Protein AF-A0A7R9ZWF7-F1 (afdb_monomer_lite)

Radius of gyration: 28.95 Å; chains: 1; bounding box: 57×77×34 Å

Sequence (118 aa):
MGAYVKVFAGAAGGAPKFYKDGYTDCLGTFDYASLNAKRSPLGSGGHLAVLLVTRESGAMVQVVPAPPLVREDLSKAEPDFAGAAPELPLPEPCGRNANADSFSGSSEGEEEGYGDEF

Foldseek 3Di:
DKKKKWKWKDAVPDDTHTQDIDIADPVHDDDSPDDPDPDDRHDPFMKMWMWIADPPPGIDIDIDTDDDPPPPCVVPPPPPPVPDDDPDDDPDPDDDDDDDDDDDDDDDDDDDDDDDDD

Organism: NCBI:txid73915

pLDDT: mean 70.83, std 20.18, range [36.47, 97.5]

Structure (mmCIF, N/CA/C/O backbone):
data_AF-A0A7R9ZWF7-F1
#
_entry.id   AF-A0A7R9ZWF7-F1
#
loop_
_atom_site.group_PDB
_atom_site.id
_atom_site.type_symbol
_atom_site.label_atom_id
_atom_site.label_alt_id
_atom_site.label_comp_id
_atom_site.label_asym_id
_atom_site.label_entity_id
_atom_site.label_seq_id
_atom_site.pdbx_PDB_ins_code
_atom_site.Cartn_x
_atom_site.Cartn_y
_atom_site.Cartn_z
_atom_site.occupancy
_atom_site.B_iso_or_equiv
_atom_site.auth_seq_id
_atom_site.auth_comp_id
_atom_site.auth_asym_id
_atom_site.auth_atom_id
_atom_site.pdbx_PDB_model_num
ATOM 1 N N . MET A 1 1 ? -11.175 -3.755 15.415 1.00 74.50 1 MET A N 1
ATOM 2 C CA . MET A 1 1 ? -10.921 -2.415 14.843 1.00 74.50 1 MET A CA 1
ATOM 3 C C . MET A 1 1 ? -10.095 -2.632 13.585 1.00 74.50 1 MET A C 1
ATOM 5 O O . MET A 1 1 ? -9.118 -3.355 13.679 1.00 74.50 1 MET A O 1
ATOM 9 N N . GLY A 1 2 ? -10.522 -2.126 12.426 1.00 88.94 2 GLY A N 1
ATOM 10 C CA . GLY A 1 2 ? -9.827 -2.341 11.148 1.00 88.94 2 GLY A CA 1
ATOM 11 C C . GLY A 1 2 ? -9.362 -1.020 10.543 1.00 88.94 2 GLY A C 1
ATOM 12 O O . GLY A 1 2 ? -10.062 -0.011 10.671 1.00 88.94 2 GLY A O 1
ATOM 13 N N . ALA A 1 3 ? -8.193 -1.024 9.905 1.00 96.06 3 ALA A N 1
ATOM 14 C CA . ALA A 1 3 ? -7.672 0.109 9.150 1.00 96.06 3 ALA A CA 1
ATOM 15 C C . ALA A 1 3 ? -7.893 -0.126 7.653 1.00 96.06 3 ALA A C 1
ATOM 17 O O . ALA A 1 3 ? -7.665 -1.232 7.165 1.00 96.06 3 ALA A O 1
ATOM 18 N N . TYR A 1 4 ? -8.325 0.903 6.927 1.00 97.06 4 TYR A N 1
ATOM 19 C CA . TYR A 1 4 ? -8.294 0.876 5.466 1.00 97.06 4 TYR A CA 1
ATOM 20 C C . TYR A 1 4 ? -6.869 1.162 5.000 1.00 97.06 4 TYR A C 1
ATOM 22 O O . TYR A 1 4 ? -6.220 2.085 5.498 1.00 97.06 4 TYR A O 1
ATOM 30 N N . VAL A 1 5 ? -6.391 0.381 4.041 1.00 97.19 5 VAL A N 1
ATOM 31 C CA . VAL A 1 5 ? -5.050 0.481 3.477 1.00 97.19 5 VAL A CA 1
ATOM 32 C C . VAL A 1 5 ? -5.166 0.643 1.970 1.00 97.19 5 VAL A C 1
ATOM 34 O O . VAL A 1 5 ? -5.868 -0.120 1.310 1.00 97.19 5 VAL A O 1
ATOM 37 N N . LYS A 1 6 ? -4.447 1.615 1.410 1.00 95.94 6 LYS A N 1
ATOM 38 C CA . LYS A 1 6 ? -4.299 1.792 -0.037 1.00 95.94 6 LYS A CA 1
ATOM 39 C C . LYS A 1 6 ? -2.829 1.927 -0.392 1.00 95.94 6 LYS A C 1
ATOM 41 O O . LYS A 1 6 ? -2.145 2.831 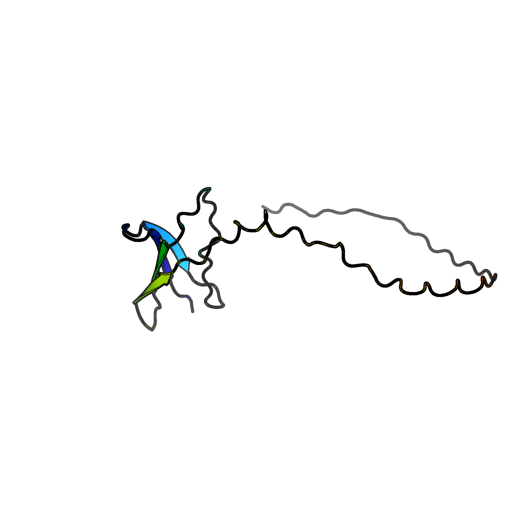0.076 1.00 95.94 6 LYS A O 1
ATOM 46 N N . VAL A 1 7 ? -2.353 1.020 -1.227 1.00 93.88 7 VAL A N 1
ATOM 47 C CA . VAL A 1 7 ? -0.956 0.882 -1.618 1.00 93.88 7 VAL A CA 1
ATOM 48 C C . VAL A 1 7 ? -0.783 1.324 -3.061 1.00 93.88 7 VAL A C 1
ATOM 50 O O . VAL A 1 7 ? -1.539 0.938 -3.959 1.00 93.88 7 VAL A O 1
ATOM 53 N N . PHE A 1 8 ? 0.264 2.102 -3.283 1.00 91.94 8 PHE A N 1
ATOM 54 C CA . PHE A 1 8 ? 0.761 2.479 -4.592 1.00 91.94 8 PHE A CA 1
ATOM 55 C C . PHE A 1 8 ? 2.197 1.981 -4.747 1.00 91.94 8 PHE A C 1
ATOM 57 O O . PHE A 1 8 ? 2.967 2.014 -3.790 1.00 91.94 8 PHE A O 1
ATOM 64 N N . ALA A 1 9 ? 2.563 1.548 -5.949 1.00 90.31 9 ALA A N 1
ATOM 65 C CA . ALA A 1 9 ? 3.895 1.054 -6.282 1.00 90.31 9 ALA A CA 1
ATOM 66 C C . ALA A 1 9 ? 4.479 1.849 -7.454 1.00 90.31 9 ALA A C 1
ATOM 68 O O . ALA A 1 9 ? 3.775 2.158 -8.420 1.00 90.31 9 ALA A O 1
ATOM 69 N N . GLY A 1 10 ? 5.768 2.173 -7.387 1.00 85.12 10 GLY A N 1
ATOM 70 C CA . GLY A 1 10 ? 6.478 2.863 -8.462 1.00 85.12 10 GLY A CA 1
ATOM 71 C C . GLY A 1 10 ? 7.959 2.500 -8.502 1.00 85.12 10 GLY A C 1
ATOM 72 O O . GLY A 1 10 ? 8.556 2.185 -7.475 1.00 85.12 10 GLY A O 1
ATOM 73 N N . ALA A 1 11 ? 8.550 2.545 -9.697 1.00 77.75 11 ALA A N 1
ATOM 74 C CA . ALA A 1 11 ? 9.999 2.469 -9.872 1.00 77.75 11 ALA A CA 1
ATOM 75 C C . ALA A 1 11 ? 10.667 3.785 -9.436 1.00 77.75 11 ALA A C 1
ATOM 77 O O . ALA A 1 11 ? 10.017 4.834 -9.425 1.00 77.75 11 ALA A O 1
ATOM 78 N N . ALA A 1 12 ? 11.966 3.747 -9.127 1.00 70.81 12 ALA A N 1
ATOM 79 C CA . ALA A 1 12 ? 12.746 4.951 -8.850 1.00 70.81 12 ALA A CA 1
ATOM 80 C C . ALA A 1 12 ? 12.598 5.981 -9.991 1.00 70.81 12 ALA A C 1
ATOM 82 O O . ALA A 1 12 ? 12.849 5.675 -11.156 1.00 70.81 12 ALA A O 1
ATOM 83 N N . GLY A 1 13 ? 12.143 7.194 -9.657 1.00 70.56 13 GLY A N 1
ATOM 84 C CA . GLY A 1 13 ? 11.909 8.282 -10.619 1.00 70.56 13 GLY A CA 1
ATOM 85 C C . GLY A 1 13 ? 10.600 8.198 -11.420 1.00 70.56 13 GLY A C 1
ATOM 86 O O . GLY A 1 13 ? 10.320 9.097 -12.210 1.00 70.56 13 GLY A O 1
ATOM 87 N N . GLY A 1 14 ? 9.784 7.157 -11.222 1.00 77.06 14 GLY A N 1
ATOM 88 C CA . GLY A 1 14 ? 8.467 7.014 -11.848 1.00 77.06 14 GLY A CA 1
ATOM 89 C C . GLY A 1 14 ? 7.319 7.490 -10.953 1.00 77.06 14 GLY A C 1
ATOM 90 O O . GLY A 1 14 ? 7.405 7.441 -9.727 1.00 77.06 14 GLY A O 1
ATOM 91 N N . ALA A 1 15 ? 6.204 7.905 -11.563 1.00 82.00 15 ALA A N 1
ATOM 92 C CA . ALA A 1 15 ? 4.981 8.197 -10.818 1.00 82.00 15 ALA A CA 1
ATOM 93 C C . ALA A 1 15 ? 4.394 6.897 -10.224 1.00 82.00 15 ALA A C 1
ATOM 95 O O . ALA A 1 15 ? 4.205 5.927 -10.973 1.00 82.00 15 ALA A O 1
ATOM 96 N N . PRO A 1 16 ? 4.095 6.853 -8.913 1.00 84.94 16 PRO A N 1
ATOM 97 C CA . PRO A 1 16 ? 3.526 5.672 -8.279 1.00 84.94 16 PRO A CA 1
ATOM 98 C C . PRO A 1 16 ? 2.128 5.386 -8.841 1.00 84.94 16 PRO A C 1
ATOM 100 O O . PRO A 1 16 ? 1.305 6.286 -9.012 1.00 84.94 16 PRO A O 1
ATOM 103 N N . LYS A 1 17 ? 1.861 4.115 -9.142 1.00 88.94 17 LYS A N 1
ATOM 104 C CA . LYS A 1 17 ? 0.583 3.630 -9.674 1.00 88.94 17 LYS A CA 1
ATOM 105 C C . LYS A 1 17 ? -0.160 2.851 -8.606 1.00 88.94 17 LYS A C 1
ATOM 107 O O . LYS A 1 17 ? 0.454 2.256 -7.725 1.00 88.94 17 LYS A O 1
ATOM 112 N N . PHE A 1 18 ? -1.486 2.854 -8.697 1.00 90.12 18 PHE A N 1
ATOM 113 C CA . PHE A 1 18 ? -2.324 2.048 -7.818 1.00 90.12 18 PHE A CA 1
ATOM 114 C C . PHE A 1 18 ? -1.893 0.579 -7.873 1.00 90.12 18 PHE A C 1
ATOM 116 O O . PHE A 1 18 ? -1.715 0.032 -8.963 1.00 90.12 18 PHE A O 1
ATOM 123 N N . TYR A 1 19 ? -1.702 -0.019 -6.697 1.00 88.56 19 TYR A N 1
ATOM 124 C CA . TYR A 1 19 ? -1.217 -1.385 -6.562 1.00 88.56 19 TYR A CA 1
ATOM 125 C C . TYR A 1 19 ? -2.264 -2.308 -5.940 1.00 88.56 19 TYR A C 1
ATOM 127 O O . TYR A 1 19 ? -2.670 -3.281 -6.571 1.00 88.56 19 TYR A O 1
ATOM 135 N N . LYS A 1 20 ? -2.713 -1.997 -4.722 1.00 91.81 20 LYS A N 1
ATOM 136 C CA . LYS A 1 20 ? -3.730 -2.774 -4.004 1.00 91.81 20 LYS A CA 1
ATOM 137 C C . LYS A 1 20 ? -4.388 -1.913 -2.936 1.00 91.81 20 LYS A C 1
ATOM 139 O O . LYS A 1 20 ? -3.745 -1.018 -2.397 1.00 91.81 20 LYS A O 1
ATOM 144 N N . ASP A 1 21 ? -5.627 -2.206 -2.584 1.00 94.25 21 ASP A N 1
ATOM 145 C CA . ASP A 1 21 ? -6.285 -1.672 -1.398 1.00 94.25 21 ASP A CA 1
ATOM 146 C C . ASP A 1 21 ? -7.103 -2.736 -0.662 1.00 94.25 21 ASP A C 1
ATOM 148 O O . ASP A 1 21 ? -7.266 -3.864 -1.133 1.00 94.25 21 ASP A O 1
ATOM 152 N N . GLY A 1 22 ? -7.561 -2.390 0.536 1.00 95.19 22 GLY A N 1
ATOM 153 C CA . GLY A 1 22 ? -8.426 -3.231 1.349 1.00 95.19 22 GLY A CA 1
ATOM 154 C C . GLY A 1 22 ? -8.382 -2.833 2.816 1.00 95.19 22 GLY A C 1
ATOM 155 O O . GLY A 1 22 ? -8.011 -1.713 3.157 1.00 95.19 22 GLY A O 1
ATOM 156 N N . TYR A 1 23 ? -8.770 -3.759 3.684 1.00 96.00 23 TYR A N 1
ATOM 157 C CA . TYR A 1 23 ? -8.735 -3.570 5.129 1.00 96.00 23 TYR A CA 1
ATOM 158 C C . TYR A 1 23 ? -7.736 -4.525 5.767 1.00 96.00 23 TYR A C 1
ATOM 160 O O . TYR A 1 23 ? -7.473 -5.605 5.239 1.00 96.00 23 TYR A O 1
ATOM 168 N N . THR A 1 24 ? -7.190 -4.123 6.908 1.00 96.44 24 THR A N 1
ATOM 169 C CA . THR A 1 24 ? -6.414 -5.025 7.757 1.00 96.44 24 THR A CA 1
ATOM 170 C C . THR A 1 24 ? -7.293 -6.139 8.323 1.00 96.44 24 THR A C 1
ATOM 172 O O . THR A 1 24 ? -8.473 -5.915 8.612 1.00 96.44 24 THR A O 1
ATOM 175 N N . ASP A 1 25 ? -6.706 -7.311 8.548 1.00 94.12 25 ASP A N 1
ATOM 176 C CA . ASP A 1 25 ? -7.338 -8.409 9.276 1.00 94.12 25 ASP A CA 1
ATOM 177 C C . ASP A 1 25 ? -7.497 -8.105 10.784 1.00 94.12 25 ASP A C 1
ATOM 179 O O . ASP A 1 25 ? -7.179 -7.013 11.270 1.00 94.12 25 ASP A O 1
ATOM 183 N N . CYS A 1 26 ? -7.999 -9.081 11.546 1.00 92.69 26 CYS A N 1
ATOM 184 C CA . CYS A 1 26 ? -8.193 -8.965 12.995 1.00 92.69 26 CYS A CA 1
ATOM 185 C C . CYS A 1 26 ? -6.887 -8.743 13.777 1.00 92.69 26 CYS A C 1
ATOM 187 O O . CYS A 1 26 ? -6.941 -8.256 14.906 1.00 92.69 26 CYS A O 1
ATOM 189 N N . LEU A 1 27 ? -5.739 -9.095 13.194 1.00 91.88 27 LEU A N 1
ATOM 190 C CA . LEU A 1 27 ? -4.409 -8.906 13.770 1.00 91.88 27 LEU A CA 1
ATOM 191 C C . LEU A 1 27 ? -3.768 -7.582 13.324 1.00 91.88 27 LEU A C 1
ATOM 193 O O . LEU A 1 27 ? -2.650 -7.278 13.732 1.00 91.88 27 LEU A O 1
ATOM 197 N N . GLY A 1 28 ? -4.457 -6.783 12.502 1.00 93.06 28 GLY A N 1
ATOM 198 C CA . GLY A 1 28 ? -3.921 -5.535 11.959 1.00 93.06 28 GLY A CA 1
ATOM 199 C C . GLY A 1 28 ? -3.001 -5.738 10.752 1.00 93.06 28 GLY A C 1
ATOM 200 O O . GLY A 1 28 ? -2.313 -4.800 10.352 1.00 93.06 28 GLY A O 1
ATOM 201 N N . THR A 1 29 ? -2.989 -6.929 10.153 1.00 93.81 29 THR A N 1
ATOM 202 C CA . THR A 1 29 ? -2.128 -7.262 9.014 1.00 93.81 29 THR A CA 1
ATOM 203 C C . THR A 1 29 ? -2.844 -6.999 7.696 1.00 93.81 29 THR A C 1
ATOM 205 O O . THR A 1 29 ? -4.036 -7.259 7.546 1.00 93.81 29 THR A O 1
ATOM 208 N N . PHE A 1 30 ? -2.108 -6.485 6.713 1.00 93.69 30 PHE A N 1
ATOM 209 C CA . PHE A 1 30 ? -2.581 -6.311 5.345 1.00 93.69 30 PHE A CA 1
ATOM 210 C C . PHE A 1 30 ? -1.603 -6.976 4.373 1.00 93.69 30 PHE A C 1
ATOM 212 O O . PHE A 1 30 ? -0.460 -6.538 4.236 1.00 93.69 30 PHE A O 1
ATOM 219 N N . ASP A 1 31 ? -2.049 -8.028 3.686 1.00 91.19 31 ASP A N 1
ATOM 220 C CA . ASP A 1 31 ? -1.245 -8.704 2.669 1.00 91.19 31 ASP A CA 1
ATOM 221 C C . ASP A 1 31 ? -1.312 -7.945 1.337 1.00 91.19 31 ASP A C 1
ATOM 223 O O . ASP A 1 31 ? -2.319 -7.973 0.624 1.00 91.19 31 ASP A O 1
ATOM 227 N N . TYR A 1 32 ? -0.217 -7.281 0.978 1.00 88.38 32 TYR A N 1
ATOM 228 C CA . TYR A 1 32 ? -0.056 -6.586 -0.299 1.00 88.38 32 TYR A CA 1
ATOM 229 C C . TYR A 1 32 ? 0.629 -7.438 -1.380 1.00 88.38 32 TYR A C 1
ATOM 231 O O . TYR A 1 32 ? 0.646 -7.035 -2.544 1.00 88.38 32 TYR A O 1
ATOM 239 N N . ALA A 1 33 ? 1.212 -8.586 -1.028 1.00 83.75 33 ALA A N 1
ATOM 240 C CA . ALA A 1 33 ? 2.038 -9.391 -1.927 1.00 83.75 33 ALA A CA 1
ATOM 241 C C . ALA A 1 33 ? 1.207 -10.400 -2.729 1.00 83.75 33 ALA A C 1
ATOM 243 O O . ALA A 1 33 ? 1.469 -10.602 -3.916 1.00 83.75 33 ALA A O 1
ATOM 244 N N . SER A 1 34 ? 0.175 -10.989 -2.119 1.00 79.44 34 SER A N 1
ATOM 245 C CA . SER A 1 34 ? -0.699 -11.937 -2.814 1.00 79.44 34 SER A CA 1
ATOM 246 C C . SER A 1 34 ? -1.641 -11.193 -3.763 1.00 79.44 34 SER A C 1
ATOM 248 O O . SER A 1 34 ? -2.650 -10.603 -3.353 1.00 79.44 34 SER A O 1
ATOM 250 N N . LEU A 1 35 ? -1.290 -11.193 -5.048 1.00 68.25 35 LEU A N 1
ATOM 251 C CA . LEU A 1 35 ? -2.126 -10.720 -6.148 1.00 68.25 35 LEU A CA 1
ATOM 252 C C . LEU A 1 35 ? -2.327 -11.835 -7.173 1.00 68.25 35 LEU A C 1
ATOM 254 O O . LEU A 1 35 ? -1.395 -12.551 -7.519 1.00 68.25 35 LEU A O 1
ATOM 258 N N . ASN A 1 36 ? -3.516 -11.874 -7.776 1.00 56.19 36 ASN A N 1
ATOM 259 C CA . ASN A 1 36 ? -3.806 -12.685 -8.968 1.00 56.19 36 ASN A CA 1
ATOM 260 C C . ASN A 1 36 ? -3.182 -12.105 -10.259 1.00 56.19 36 ASN A C 1
ATOM 262 O O . ASN A 1 36 ? -3.531 -12.505 -11.371 1.00 56.19 36 ASN A O 1
ATOM 266 N N . ALA A 1 37 ? -2.297 -11.111 -10.146 1.00 56.75 37 ALA A N 1
ATOM 267 C CA . ALA A 1 37 ? -1.734 -10.408 -11.288 1.00 56.75 37 ALA A CA 1
ATOM 268 C C . ALA A 1 37 ? -0.504 -11.151 -11.827 1.00 56.75 37 ALA A C 1
ATOM 270 O O . ALA A 1 37 ? 0.476 -11.356 -11.119 1.00 56.75 37 ALA A O 1
ATOM 271 N N . LYS A 1 38 ? -0.515 -11.479 -13.126 1.00 58.28 38 LYS A N 1
ATOM 272 C CA . LYS A 1 38 ? 0.581 -12.172 -13.839 1.00 58.28 38 LYS A CA 1
ATOM 273 C C . LYS A 1 38 ? 1.934 -11.428 -13.840 1.00 58.28 38 LYS A C 1
ATOM 275 O O . LYS A 1 38 ? 2.912 -11.968 -14.345 1.00 58.28 38 LYS A O 1
ATOM 280 N N . AR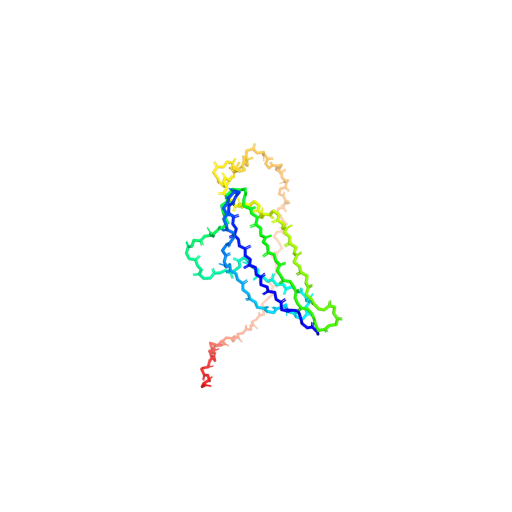G A 1 39 ? 2.006 -10.184 -13.348 1.00 58.19 39 ARG A N 1
ATOM 281 C CA . ARG A 1 39 ? 3.210 -9.339 -13.357 1.00 58.19 39 ARG A CA 1
ATOM 282 C C . ARG A 1 39 ? 3.332 -8.584 -12.034 1.00 58.19 39 ARG A C 1
ATOM 284 O O . ARG A 1 39 ? 2.422 -7.837 -11.686 1.00 58.19 39 ARG A O 1
ATOM 291 N N . SER A 1 40 ? 4.476 -8.721 -11.363 1.00 63.09 40 SER A N 1
ATOM 292 C CA . SER A 1 40 ? 4.834 -7.867 -10.227 1.00 63.09 40 SER A CA 1
ATOM 293 C C . SER A 1 40 ? 5.095 -6.438 -10.728 1.00 63.09 40 SER A C 1
ATOM 295 O O . SER A 1 40 ? 5.950 -6.251 -11.596 1.00 63.09 40 SER A O 1
ATOM 297 N N . PRO A 1 41 ? 4.376 -5.415 -10.239 1.00 60.78 41 PRO A N 1
ATOM 298 C CA . PRO A 1 41 ? 4.657 -4.020 -10.568 1.00 60.78 41 PRO A CA 1
ATOM 299 C C . PRO A 1 41 ? 5.828 -3.452 -9.754 1.00 60.78 41 PRO A C 1
ATOM 301 O O . PRO A 1 41 ? 6.215 -2.304 -9.970 1.00 60.78 41 PRO A O 1
ATOM 304 N N . LEU A 1 42 ? 6.402 -4.241 -8.839 1.00 71.56 42 LEU A N 1
ATOM 305 C CA . LEU A 1 42 ? 7.593 -3.888 -8.078 1.00 71.56 42 LEU A CA 1
ATOM 306 C C . LEU A 1 42 ? 8.830 -4.268 -8.894 1.00 71.56 42 LEU A C 1
ATOM 308 O O . LEU A 1 42 ? 9.224 -5.430 -8.949 1.00 71.56 42 LEU A O 1
ATOM 312 N N . GLY A 1 43 ? 9.408 -3.279 -9.575 1.00 68.19 43 GLY A N 1
ATOM 313 C CA . GLY A 1 43 ? 10.735 -3.402 -10.176 1.00 68.19 43 GLY A CA 1
ATOM 314 C C . GLY A 1 43 ? 11.844 -3.321 -9.122 1.00 68.19 43 GLY A C 1
ATOM 315 O O . GLY A 1 43 ? 11.616 -2.863 -8.000 1.00 68.19 43 GLY A O 1
ATOM 316 N N . SER A 1 44 ? 13.059 -3.729 -9.502 1.00 70.44 44 SER A N 1
ATOM 317 C CA . SER A 1 44 ? 14.253 -3.541 -8.668 1.00 70.44 44 SER A CA 1
ATOM 318 C C . SER A 1 44 ? 14.431 -2.055 -8.322 1.00 70.44 44 SER A C 1
ATOM 320 O O . SER A 1 44 ? 14.352 -1.198 -9.204 1.00 70.44 44 SER A O 1
ATOM 322 N N . GLY A 1 45 ? 14.606 -1.744 -7.034 1.00 77.12 45 GLY A N 1
ATOM 323 C CA . GLY A 1 45 ? 14.733 -0.365 -6.542 1.00 77.12 45 GLY A CA 1
ATOM 324 C C . GLY A 1 45 ? 13.428 0.443 -6.512 1.00 77.12 45 GLY A C 1
ATOM 325 O O . GLY A 1 45 ? 13.469 1.670 -6.544 1.00 77.12 45 GLY A O 1
ATOM 326 N N . GLY A 1 46 ? 12.265 -0.215 -6.498 1.00 86.25 46 GLY A N 1
ATOM 327 C CA . GLY A 1 46 ? 10.973 0.456 -6.350 1.00 86.25 46 GLY A CA 1
ATOM 328 C C . GLY A 1 46 ? 10.675 0.945 -4.926 1.00 86.25 46 GLY A C 1
ATOM 329 O O . GLY A 1 46 ? 11.301 0.529 -3.950 1.00 86.25 46 GLY A O 1
ATOM 330 N N . HIS A 1 47 ? 9.656 1.795 -4.809 1.00 88.62 47 HIS A N 1
ATOM 331 C CA . HIS A 1 47 ? 9.085 2.235 -3.536 1.00 88.62 47 HIS A CA 1
ATOM 332 C C . HIS A 1 47 ? 7.583 1.945 -3.489 1.00 88.62 47 HIS A C 1
ATOM 334 O O . HIS A 1 47 ? 6.889 1.949 -4.512 1.00 88.62 47 HIS A O 1
ATOM 340 N N . LEU A 1 48 ? 7.085 1.733 -2.276 1.00 90.62 48 LEU A N 1
ATOM 341 C CA . LEU A 1 48 ? 5.676 1.617 -1.945 1.00 90.62 48 LEU A CA 1
ATOM 342 C C . LEU A 1 48 ? 5.237 2.875 -1.205 1.00 90.62 48 LEU A C 1
ATOM 344 O O . LEU A 1 48 ? 5.857 3.248 -0.214 1.00 90.62 48 LEU A O 1
ATOM 348 N N . ALA A 1 49 ? 4.156 3.505 -1.652 1.00 93.00 49 ALA A N 1
ATOM 349 C CA . ALA A 1 49 ? 3.462 4.532 -0.886 1.00 93.00 49 ALA A CA 1
ATOM 350 C C . ALA A 1 49 ? 2.178 3.928 -0.315 1.00 93.00 49 ALA A C 1
ATOM 352 O O . ALA A 1 49 ? 1.314 3.470 -1.064 1.00 93.00 49 ALA A O 1
ATOM 353 N N . VAL A 1 50 ? 2.066 3.905 1.008 1.00 94.69 50 VAL A N 1
ATOM 354 C CA . VAL A 1 50 ? 0.979 3.260 1.743 1.00 94.69 50 VAL A CA 1
ATOM 355 C C . VAL A 1 50 ? 0.177 4.327 2.467 1.00 94.69 50 VAL A C 1
ATOM 357 O O . VAL A 1 50 ? 0.696 5.008 3.345 1.00 94.69 50 VAL A O 1
ATOM 360 N N . LEU A 1 51 ? -1.091 4.468 2.100 1.00 96.81 51 LEU A N 1
ATOM 361 C CA . LEU A 1 51 ? -2.084 5.233 2.841 1.00 96.81 51 LEU A CA 1
ATOM 362 C C . LEU A 1 51 ? -2.761 4.303 3.849 1.00 96.81 51 LEU A C 1
ATOM 364 O O . LEU A 1 51 ? -3.357 3.306 3.447 1.00 96.81 51 LEU A O 1
ATOM 368 N N . LEU A 1 52 ? -2.707 4.658 5.127 1.00 96.56 52 LEU A N 1
ATOM 369 C CA . LEU A 1 52 ? -3.468 4.037 6.203 1.00 96.56 52 LEU A CA 1
ATOM 370 C C . LEU A 1 52 ? -4.542 5.009 6.677 1.00 96.56 52 LEU A C 1
ATOM 372 O O . LEU A 1 52 ? -4.254 6.179 6.922 1.00 96.56 52 LEU A O 1
ATOM 376 N N . VAL A 1 53 ? -5.766 4.520 6.837 1.00 97.50 53 VAL A N 1
ATOM 377 C CA . VAL A 1 53 ? -6.881 5.288 7.391 1.00 97.50 53 VAL A CA 1
ATOM 378 C C . VAL A 1 53 ? -7.507 4.502 8.531 1.00 97.50 53 VAL A C 1
ATOM 380 O O . VAL A 1 53 ? -8.014 3.395 8.339 1.00 97.50 53 VAL A O 1
ATOM 383 N N . THR A 1 54 ? -7.494 5.088 9.722 1.00 96.12 54 THR A N 1
ATOM 384 C CA . THR A 1 54 ? -8.171 4.563 10.906 1.00 96.12 54 THR A CA 1
ATOM 385 C C . THR A 1 54 ? -9.273 5.523 11.332 1.00 96.12 54 THR A C 1
ATOM 387 O O . THR A 1 54 ? -9.233 6.725 11.066 1.00 96.12 54 THR A O 1
ATOM 390 N N . ARG A 1 55 ? -10.286 4.994 12.020 1.00 93.81 55 ARG A N 1
ATOM 391 C CA . ARG A 1 55 ? -11.393 5.814 12.526 1.00 93.81 55 ARG A CA 1
ATOM 392 C C . ARG A 1 55 ? -10.946 6.798 13.612 1.00 93.81 55 ARG A C 1
ATOM 394 O O . ARG A 1 55 ? -11.505 7.881 13.714 1.00 93.81 55 ARG A O 1
ATOM 401 N N . GLU A 1 56 ? -9.975 6.399 14.427 1.00 94.38 56 GLU A N 1
ATOM 402 C CA . GLU A 1 56 ? -9.572 7.123 15.637 1.00 94.38 56 GLU A CA 1
ATOM 403 C C . GLU A 1 56 ? -8.453 8.131 15.372 1.00 94.38 56 GLU A C 1
ATOM 405 O O . GLU A 1 56 ? -8.447 9.208 15.958 1.00 94.38 56 GLU A O 1
ATOM 410 N N . SER A 1 57 ? -7.521 7.798 14.474 1.00 94.06 57 SER A N 1
ATOM 411 C CA . SER A 1 57 ? -6.328 8.612 14.201 1.00 94.06 57 SER A CA 1
ATOM 412 C C . SER A 1 57 ? -6.381 9.329 12.850 1.00 94.06 57 SER A C 1
ATOM 414 O O . SER A 1 57 ? -5.499 10.130 12.552 1.00 94.06 57 SER A O 1
ATOM 416 N N . GLY A 1 58 ? -7.399 9.069 12.024 1.00 95.75 58 GLY A N 1
ATOM 417 C CA . GLY A 1 58 ? -7.521 9.666 10.697 1.00 95.75 58 GLY A CA 1
ATOM 418 C C . GLY A 1 58 ? -6.623 8.980 9.667 1.00 95.75 58 GLY A C 1
ATOM 419 O O . GLY A 1 58 ? -6.569 7.754 9.612 1.00 95.75 58 GLY A O 1
ATOM 420 N N . ALA A 1 59 ? -5.958 9.760 8.813 1.00 97.12 59 ALA A N 1
ATOM 421 C CA . ALA A 1 59 ? -5.199 9.258 7.669 1.00 97.12 59 ALA A CA 1
ATOM 422 C C . ALA A 1 59 ? -3.699 9.568 7.776 1.00 97.12 59 ALA A C 1
ATOM 424 O O . ALA A 1 59 ? -3.314 10.679 8.137 1.00 97.12 59 ALA A O 1
ATOM 425 N N . MET A 1 60 ? -2.857 8.609 7.389 1.00 96.88 60 MET A N 1
ATOM 426 C CA . MET A 1 60 ? -1.401 8.745 7.322 1.00 96.88 60 MET A CA 1
ATOM 427 C C . MET A 1 60 ? -0.867 8.108 6.040 1.00 96.88 60 MET A C 1
ATOM 429 O O . MET A 1 60 ? -1.324 7.039 5.644 1.00 96.88 60 MET A O 1
ATOM 433 N N . VAL A 1 61 ? 0.125 8.738 5.407 1.00 95.88 61 VAL A N 1
ATOM 434 C CA . VAL A 1 61 ? 0.846 8.164 4.263 1.00 95.88 61 VAL A CA 1
ATOM 435 C C . VAL A 1 61 ? 2.288 7.882 4.658 1.00 95.88 61 VAL A C 1
ATOM 437 O O . VAL A 1 61 ? 2.963 8.758 5.195 1.00 95.88 61 VAL A O 1
ATOM 440 N N . GLN A 1 62 ? 2.770 6.681 4.351 1.00 94.31 62 GLN A N 1
ATOM 441 C CA . GLN A 1 62 ? 4.153 6.275 4.567 1.00 94.31 62 GLN A CA 1
ATOM 442 C C . GLN A 1 62 ? 4.751 5.722 3.276 1.00 94.31 62 GLN A C 1
ATOM 444 O O . GLN A 1 62 ? 4.136 4.904 2.595 1.00 94.31 62 GLN A O 1
ATOM 449 N N . VAL A 1 63 ? 5.964 6.163 2.946 1.00 92.88 63 VAL A N 1
ATOM 450 C CA . VAL A 1 63 ? 6.720 5.642 1.806 1.00 92.88 63 VAL A CA 1
ATOM 451 C C . VAL A 1 63 ? 7.800 4.702 2.322 1.00 92.88 63 VAL A C 1
ATOM 453 O O . VAL A 1 63 ? 8.580 5.080 3.194 1.00 92.88 63 VAL A O 1
ATOM 456 N N . VAL A 1 64 ? 7.844 3.482 1.795 1.00 92.19 64 VAL A N 1
ATOM 457 C CA . VAL A 1 64 ? 8.817 2.449 2.173 1.00 92.19 64 VAL A CA 1
ATOM 458 C C . VAL A 1 64 ? 9.491 1.873 0.926 1.00 92.19 64 VAL A C 1
ATOM 460 O O . VAL A 1 64 ? 8.866 1.816 -0.135 1.00 92.19 64 VAL A O 1
ATOM 463 N N . PRO A 1 65 ? 10.772 1.474 0.993 1.00 90.00 65 PRO A N 1
ATOM 464 C CA . PRO A 1 65 ? 11.401 0.747 -0.105 1.00 90.00 65 PRO A CA 1
ATOM 465 C C . PRO A 1 65 ? 10.675 -0.582 -0.347 1.00 90.00 65 PRO A C 1
ATOM 467 O O . PRO A 1 65 ? 10.213 -1.227 0.596 1.00 90.00 65 PRO A O 1
ATOM 470 N N . ALA A 1 66 ? 10.561 -0.983 -1.613 1.00 84.12 66 ALA A N 1
ATOM 471 C CA . ALA A 1 66 ? 10.014 -2.287 -1.957 1.00 84.12 66 ALA A CA 1
ATOM 472 C C . ALA A 1 66 ? 10.943 -3.400 -1.434 1.00 84.12 66 ALA A C 1
ATOM 474 O O . ALA A 1 66 ? 12.168 -3.257 -1.523 1.00 84.12 66 ALA A O 1
ATOM 475 N N . PRO A 1 67 ? 10.393 -4.504 -0.899 1.00 80.94 67 PRO A N 1
ATOM 476 C CA . PRO A 1 67 ? 11.206 -5.639 -0.485 1.00 80.94 67 PRO A CA 1
ATOM 477 C C . PRO A 1 67 ? 11.959 -6.231 -1.690 1.00 80.94 67 PRO A C 1
ATOM 479 O O . PRO A 1 67 ? 11.454 -6.179 -2.818 1.00 80.94 67 PRO A O 1
ATOM 482 N N . PRO A 1 68 ? 13.158 -6.799 -1.473 1.00 73.62 68 PRO A N 1
ATOM 483 C CA . PRO A 1 68 ? 13.913 -7.438 -2.542 1.00 73.62 68 PRO A CA 1
ATOM 484 C C . PRO A 1 68 ? 13.114 -8.608 -3.129 1.00 73.62 68 PRO A C 1
ATOM 486 O O . PRO A 1 68 ? 12.488 -9.379 -2.401 1.00 73.62 68 PRO A O 1
ATOM 489 N N . LEU A 1 69 ? 13.141 -8.745 -4.457 1.00 66.75 69 LEU A N 1
ATOM 490 C CA . LEU A 1 69 ? 12.554 -9.899 -5.132 1.00 66.75 69 LEU A CA 1
ATOM 491 C C . LEU A 1 69 ? 13.395 -11.130 -4.775 1.00 66.75 69 LEU A C 1
ATOM 493 O O . LEU A 1 69 ? 14.509 -11.292 -5.265 1.00 66.75 69 LEU A O 1
ATOM 497 N N . VAL A 1 70 ? 12.880 -11.997 -3.904 1.00 66.25 70 VAL A N 1
ATOM 498 C CA . VAL A 1 70 ? 13.499 -13.302 -3.652 1.00 66.25 70 VAL A CA 1
ATOM 499 C C . VAL A 1 70 ? 13.231 -14.167 -4.878 1.00 66.25 70 VAL A C 1
ATOM 501 O O . VAL A 1 70 ? 12.140 -14.721 -5.009 1.00 66.25 70 VAL A O 1
ATOM 504 N N . ARG A 1 71 ? 14.195 -14.174 -5.808 1.00 55.59 71 ARG A N 1
ATOM 505 C CA . ARG A 1 71 ? 14.584 -15.258 -6.733 1.00 55.59 71 ARG A CA 1
ATOM 506 C C . ARG A 1 71 ? 15.494 -14.694 -7.830 1.00 55.59 71 ARG A C 1
ATOM 508 O O . ARG A 1 71 ? 15.080 -14.547 -8.974 1.00 55.59 71 ARG A O 1
ATOM 515 N N . GLU A 1 72 ? 16.747 -14.428 -7.482 1.00 54.94 72 GLU A N 1
ATOM 516 C CA . GLU A 1 72 ? 17.852 -14.458 -8.460 1.00 54.94 72 GLU A CA 1
ATOM 517 C C . GLU A 1 72 ? 18.944 -15.470 -8.062 1.00 54.94 72 GLU A C 1
ATOM 519 O O . GLU A 1 72 ? 19.917 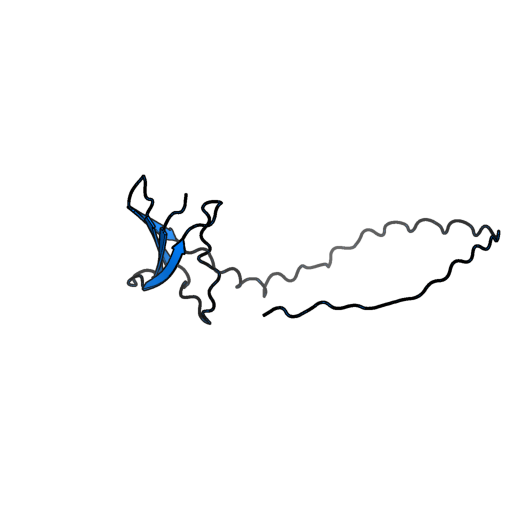-15.661 -8.782 1.00 54.94 72 GLU A O 1
ATOM 524 N N . ASP A 1 73 ? 18.783 -16.165 -6.932 1.00 49.38 73 ASP A N 1
ATOM 525 C CA . ASP A 1 73 ? 19.807 -17.005 -6.306 1.00 49.38 73 ASP 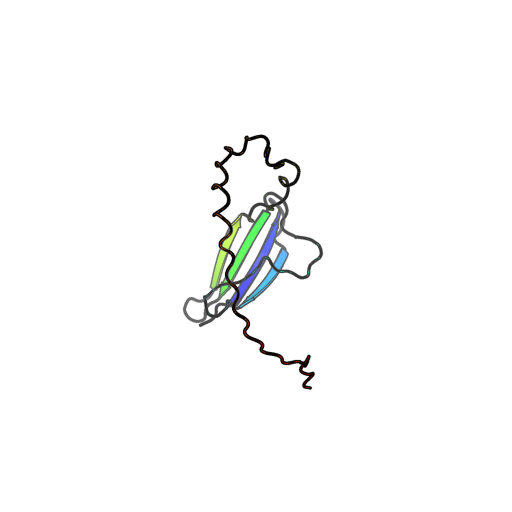A CA 1
ATOM 526 C C . ASP A 1 73 ? 19.480 -18.506 -6.287 1.00 49.38 73 ASP A C 1
ATOM 528 O O . ASP A 1 73 ? 20.361 -19.311 -5.986 1.00 49.38 73 ASP A O 1
ATOM 532 N N . LEU A 1 74 ? 18.282 -18.928 -6.710 1.00 53.19 74 LEU A N 1
ATOM 533 C CA . LEU A 1 74 ? 17.994 -20.360 -6.895 1.00 53.19 74 LEU A CA 1
ATOM 534 C C . LEU A 1 74 ? 18.828 -21.007 -8.015 1.00 53.19 74 LEU A C 1
ATOM 536 O O . LEU A 1 74 ? 18.853 -22.226 -8.111 1.00 53.19 74 LEU A O 1
ATOM 540 N N . SER A 1 75 ? 19.537 -20.228 -8.837 1.00 51.84 75 SER A N 1
ATOM 541 C CA . SER A 1 75 ? 20.540 -20.755 -9.772 1.00 51.84 75 SER A CA 1
ATOM 542 C C . SER A 1 75 ? 21.968 -20.755 -9.210 1.00 51.84 75 SER A C 1
ATOM 544 O O . SER A 1 75 ? 22.903 -21.038 -9.956 1.00 51.84 75 SER A O 1
ATOM 546 N N . LYS A 1 76 ? 22.175 -20.378 -7.938 1.00 51.75 76 LYS A N 1
ATOM 547 C CA . LYS A 1 76 ? 23.511 -20.295 -7.319 1.00 51.75 76 LYS A CA 1
ATOM 548 C C . LYS A 1 76 ? 23.631 -20.989 -5.959 1.00 51.75 76 LYS A C 1
ATOM 550 O O . LYS A 1 76 ? 24.746 -21.166 -5.481 1.00 51.75 76 LYS A O 1
ATOM 555 N N . ALA A 1 77 ? 22.526 -21.416 -5.362 1.00 51.19 77 ALA A N 1
ATOM 556 C CA . ALA A 1 77 ? 22.533 -22.297 -4.203 1.00 51.19 77 ALA A CA 1
ATOM 557 C C . ALA A 1 77 ? 22.271 -23.745 -4.641 1.00 51.19 77 ALA A C 1
ATOM 559 O O . ALA A 1 77 ? 21.231 -24.313 -4.327 1.00 51.19 77 ALA A O 1
ATOM 560 N N . GLU A 1 78 ? 23.218 -24.345 -5.364 1.00 53.91 78 GLU A N 1
ATOM 561 C CA . GLU A 1 78 ? 23.416 -25.787 -5.213 1.00 53.91 78 GLU A CA 1
ATOM 562 C C . GLU A 1 78 ? 24.008 -25.962 -3.804 1.00 53.91 78 GLU A C 1
ATOM 564 O O . GLU A 1 78 ? 25.088 -25.426 -3.537 1.00 53.91 78 GLU A O 1
ATOM 569 N N . PRO A 1 79 ? 23.328 -26.614 -2.848 1.00 50.62 79 PRO A N 1
ATOM 570 C CA . PRO A 1 79 ? 24.011 -27.044 -1.646 1.00 50.62 79 PRO A CA 1
ATOM 571 C C . PRO A 1 79 ? 24.981 -28.152 -2.060 1.00 50.62 79 PRO A C 1
ATOM 573 O O . PRO A 1 79 ? 24.555 -29.251 -2.414 1.00 50.62 79 PRO A O 1
ATOM 576 N N . ASP A 1 80 ? 26.283 -27.868 -2.015 1.00 51.22 80 ASP A N 1
ATOM 577 C CA . ASP A 1 80 ? 27.329 -28.889 -2.047 1.00 51.22 80 ASP A CA 1
ATOM 578 C C . ASP A 1 80 ? 27.115 -29.842 -0.854 1.00 51.22 80 ASP A C 1
ATOM 580 O O . ASP A 1 80 ? 27.696 -29.684 0.217 1.00 51.22 80 ASP A O 1
ATOM 584 N N . PHE A 1 81 ? 26.285 -30.873 -1.027 1.00 50.91 81 PHE A N 1
ATOM 585 C CA . PHE A 1 81 ? 26.160 -32.004 -0.099 1.00 50.91 81 PHE A CA 1
ATOM 586 C C . PHE A 1 81 ? 27.370 -32.957 -0.185 1.00 50.91 81 PHE A C 1
ATOM 588 O O . PHE A 1 81 ? 27.308 -34.103 0.254 1.00 50.91 81 PHE A O 1
ATOM 595 N N . ALA A 1 82 ? 28.509 -32.494 -0.706 1.00 50.88 82 ALA A N 1
ATOM 596 C CA . ALA A 1 82 ? 29.788 -33.196 -0.662 1.00 50.88 82 ALA A CA 1
ATOM 597 C C . ALA A 1 82 ? 30.501 -32.954 0.684 1.00 50.88 82 ALA A C 1
ATOM 599 O O . ALA A 1 82 ? 31.671 -32.586 0.742 1.00 50.88 82 ALA A O 1
ATOM 600 N N . GLY A 1 83 ? 29.779 -33.145 1.785 1.00 46.94 83 GLY A N 1
ATOM 601 C CA . GLY A 1 83 ? 30.323 -33.193 3.136 1.00 46.94 83 GLY A CA 1
ATOM 602 C C . GLY A 1 83 ? 29.959 -34.540 3.733 1.00 46.94 83 GLY A C 1
ATOM 603 O O . GLY A 1 83 ? 28.800 -34.765 4.061 1.00 46.94 83 G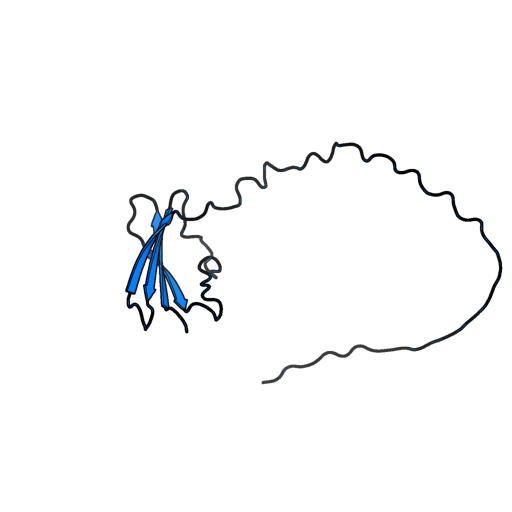LY A O 1
ATOM 604 N N . ALA A 1 84 ? 30.939 -35.440 3.799 1.00 53.66 84 ALA A N 1
ATOM 605 C CA . ALA A 1 84 ? 30.812 -36.816 4.260 1.00 53.66 84 ALA A CA 1
ATOM 606 C C . ALA A 1 84 ? 29.888 -36.957 5.482 1.00 53.66 84 ALA A C 1
ATOM 608 O O . ALA A 1 84 ? 30.134 -36.364 6.534 1.00 53.66 84 ALA A O 1
ATOM 609 N N . ALA A 1 85 ? 28.850 -37.783 5.346 1.00 49.62 85 ALA A N 1
ATOM 610 C CA . ALA A 1 85 ? 28.123 -38.293 6.495 1.00 49.62 85 ALA A CA 1
ATOM 611 C C . ALA A 1 85 ? 29.130 -39.017 7.410 1.00 49.62 85 ALA A C 1
ATOM 613 O O . ALA A 1 85 ? 29.859 -39.882 6.917 1.00 49.62 85 ALA A O 1
ATOM 614 N N . PRO A 1 86 ? 29.216 -38.698 8.713 1.00 52.53 86 PRO A N 1
ATOM 615 C CA . PRO A 1 86 ? 29.900 -39.592 9.631 1.00 52.53 86 PRO A CA 1
ATOM 616 C C . PRO A 1 86 ? 29.120 -40.911 9.632 1.00 52.53 86 PRO A C 1
ATOM 618 O O . PRO A 1 86 ? 27.926 -40.915 9.935 1.00 52.53 86 PRO A O 1
ATOM 621 N N . GLU A 1 87 ? 29.770 -42.014 9.249 1.00 54.66 87 GLU A N 1
ATOM 622 C CA . GLU A 1 87 ? 29.218 -43.355 9.442 1.00 54.66 87 GLU A CA 1
ATOM 623 C C . GLU A 1 87 ? 28.907 -43.526 10.931 1.00 54.66 87 GLU A C 1
ATOM 625 O O . GLU A 1 87 ? 29.796 -43.695 11.766 1.00 54.66 87 GLU A O 1
ATOM 630 N N . LEU A 1 88 ? 27.625 -43.434 11.275 1.00 52.38 88 LEU A N 1
ATOM 631 C CA . LEU A 1 88 ? 27.139 -43.887 12.563 1.00 52.38 88 LEU A CA 1
ATOM 632 C C . LEU A 1 88 ? 27.206 -45.420 12.544 1.00 52.38 88 LEU A C 1
ATOM 634 O O . LEU A 1 88 ? 26.638 -46.021 11.628 1.00 52.38 88 LEU A O 1
ATOM 638 N N . PRO A 1 89 ? 27.874 -46.067 13.517 1.00 53.94 89 PRO A N 1
ATOM 639 C CA . PRO A 1 89 ? 27.891 -47.519 13.598 1.00 53.94 89 PRO A CA 1
ATOM 640 C C . PRO A 1 89 ? 26.453 -48.027 13.692 1.00 53.94 89 PRO A C 1
ATOM 642 O O . PRO A 1 89 ? 25.699 -47.616 14.579 1.00 53.94 89 PRO A O 1
ATOM 645 N N . LEU A 1 90 ? 26.066 -48.905 12.767 1.00 59.84 90 LEU A N 1
ATOM 646 C CA . LEU A 1 90 ? 24.797 -49.612 12.859 1.00 59.84 90 LEU A CA 1
ATOM 647 C C . LEU A 1 90 ? 24.785 -50.412 14.172 1.00 59.84 90 LEU A C 1
ATOM 649 O O . LEU A 1 90 ? 25.763 -51.109 14.454 1.00 59.84 90 LEU A O 1
ATOM 653 N N . PRO A 1 91 ? 23.718 -50.336 14.987 1.00 55.69 91 PRO A N 1
ATOM 654 C CA . PRO A 1 91 ? 23.595 -51.221 16.132 1.00 55.69 91 PRO A CA 1
ATOM 655 C C . PRO A 1 91 ? 23.506 -52.670 15.639 1.00 55.69 91 PRO A C 1
ATOM 657 O O . PRO A 1 91 ? 22.758 -52.978 14.708 1.00 55.69 91 PRO A O 1
ATOM 660 N N . GLU A 1 92 ? 24.295 -53.537 16.274 1.00 63.38 92 GLU A N 1
ATOM 661 C CA . GLU A 1 92 ? 24.301 -54.988 16.077 1.00 63.38 92 GLU A CA 1
ATOM 662 C C . GLU A 1 92 ? 22.864 -55.536 16.002 1.00 63.38 92 GLU A C 1
ATOM 664 O O . GLU A 1 92 ? 22.006 -55.114 16.789 1.00 63.38 92 GLU A O 1
ATOM 669 N N . PRO A 1 93 ? 22.564 -56.485 15.096 1.00 50.31 93 PRO A N 1
ATOM 670 C CA . PRO A 1 93 ? 21.233 -57.061 15.021 1.00 50.31 93 PRO A CA 1
ATOM 671 C C . PRO A 1 93 ? 20.921 -57.771 16.341 1.00 50.31 93 PRO A C 1
ATOM 673 O O . PRO A 1 93 ? 21.545 -58.777 16.685 1.00 50.31 93 PRO A O 1
ATOM 676 N N . CYS A 1 94 ? 19.934 -57.252 17.076 1.00 40.88 94 CYS A N 1
ATOM 677 C CA . CYS A 1 94 ? 19.394 -57.917 18.254 1.00 40.88 94 CYS A CA 1
ATOM 678 C C . CYS A 1 94 ? 19.049 -59.369 17.904 1.00 40.88 94 CYS A C 1
ATOM 680 O O . CYS A 1 94 ? 18.293 -59.648 16.970 1.00 40.88 94 CYS A O 1
ATOM 682 N N . GLY A 1 95 ? 19.654 -60.286 18.660 1.00 43.44 95 GLY A N 1
ATOM 683 C CA . GLY A 1 95 ? 19.519 -61.722 18.491 1.00 43.44 95 GLY A CA 1
ATOM 684 C C . GLY A 1 95 ? 18.058 -62.155 18.423 1.00 43.44 95 GLY A C 1
ATOM 685 O O . GLY A 1 95 ? 17.243 -61.842 19.286 1.00 43.44 95 GLY A O 1
ATOM 686 N N . ARG A 1 96 ? 17.765 -62.909 17.367 1.00 42.34 96 ARG A N 1
ATOM 687 C CA . ARG A 1 96 ? 16.514 -63.607 17.079 1.00 42.34 96 ARG A CA 1
ATOM 688 C C . ARG A 1 96 ? 16.106 -64.480 18.275 1.00 42.34 96 ARG A C 1
ATOM 690 O O . ARG A 1 96 ? 16.670 -65.556 18.454 1.00 42.34 96 ARG A O 1
ATOM 697 N N . ASN A 1 97 ? 15.118 -64.062 19.066 1.00 46.12 97 ASN A N 1
ATOM 698 C CA . ASN A 1 97 ? 14.422 -64.962 19.981 1.00 46.12 97 ASN A CA 1
ATOM 699 C C . ASN A 1 97 ? 13.167 -65.505 19.288 1.00 46.12 97 ASN A C 1
ATOM 701 O O . ASN A 1 97 ? 12.179 -64.816 19.062 1.00 46.12 97 ASN A O 1
ATOM 705 N N . ALA A 1 98 ? 13.240 -66.778 18.906 1.00 50.69 98 ALA A N 1
ATOM 706 C CA . ALA A 1 98 ? 12.070 -67.542 18.523 1.00 50.69 98 ALA A CA 1
ATOM 707 C C . ALA A 1 98 ? 11.210 -67.745 19.773 1.00 50.69 98 ALA A C 1
ATOM 709 O O . ALA A 1 98 ? 11.606 -68.490 20.664 1.00 50.69 98 ALA A O 1
ATOM 710 N N . ASN A 1 99 ? 10.063 -67.078 19.844 1.00 45.09 99 ASN A N 1
ATOM 711 C CA . ASN A 1 99 ? 8.881 -67.636 20.483 1.00 45.09 99 ASN A CA 1
ATOM 712 C C . ASN A 1 99 ? 7.637 -66.973 19.906 1.00 45.09 99 ASN A C 1
ATOM 714 O O . ASN A 1 99 ? 7.518 -65.752 19.847 1.00 45.09 99 ASN A O 1
ATOM 718 N N . ALA A 1 100 ? 6.768 -67.844 19.409 1.00 47.22 100 ALA A N 1
ATOM 719 C CA . ALA A 1 100 ? 5.445 -67.534 18.928 1.00 47.22 100 ALA A CA 1
ATOM 720 C C . ALA A 1 100 ? 4.622 -66.909 20.056 1.00 47.22 100 ALA A C 1
ATOM 722 O O . ALA A 1 100 ? 4.761 -67.321 21.200 1.00 47.22 100 ALA A O 1
ATOM 723 N N . ASP A 1 101 ? 3.738 -65.976 19.714 1.00 45.25 101 ASP A N 1
ATOM 724 C CA . ASP A 1 101 ? 2.337 -66.186 20.049 1.00 45.25 101 ASP A CA 1
ATOM 725 C C . ASP A 1 101 ? 1.417 -65.333 19.177 1.00 45.25 101 ASP A C 1
ATOM 727 O O . ASP A 1 101 ? 1.570 -64.128 18.983 1.00 45.25 101 ASP A O 1
ATOM 731 N N . SER A 1 102 ? 0.478 -66.066 18.603 1.00 50.84 102 SER A N 1
ATOM 732 C CA . SER A 1 102 ? -0.639 -65.672 17.770 1.00 50.84 102 SER A CA 1
ATOM 733 C C . SER A 1 102 ? -1.576 -64.712 18.501 1.00 50.84 102 SER A C 1
ATOM 735 O O . SER A 1 102 ? -2.061 -65.037 19.582 1.00 50.84 102 SER A O 1
ATOM 737 N N . PHE A 1 103 ? -1.966 -63.608 17.864 1.00 37.34 103 PHE A N 1
ATOM 738 C CA . PHE A 1 103 ? -3.283 -63.035 18.131 1.00 37.34 103 PHE A CA 1
ATOM 739 C C . PHE A 1 103 ? -3.861 -62.364 16.884 1.00 37.34 103 PHE A C 1
ATOM 741 O O . PHE A 1 103 ? -3.317 -61.411 16.334 1.00 37.34 103 PHE A O 1
ATOM 748 N N . SER A 1 104 ? -4.958 -62.953 16.426 1.00 44.25 104 SER A N 1
ATOM 749 C CA . SER A 1 104 ? -5.808 -62.566 15.307 1.00 44.25 104 SER A CA 1
ATOM 750 C C . SER A 1 104 ? -6.691 -61.362 15.640 1.00 44.25 104 SER A C 1
ATOM 752 O O . SER A 1 104 ? -7.249 -61.305 16.733 1.00 44.25 104 SER A O 1
ATOM 754 N N . GLY A 1 105 ? -6.936 -60.491 14.660 1.00 37.34 105 GLY A N 1
ATOM 755 C CA . GLY A 1 105 ? -8.020 -59.507 14.707 1.00 37.34 105 GLY A CA 1
ATOM 756 C C . GLY A 1 105 ? -8.245 -58.851 13.344 1.00 37.34 105 GLY A C 1
ATOM 757 O O . GLY A 1 105 ? -7.385 -58.116 12.873 1.00 37.34 105 GLY A O 1
ATOM 758 N N . SER A 1 106 ? -9.382 -59.159 12.719 1.00 43.94 106 SER A N 1
ATOM 759 C CA . SER A 1 106 ? -9.851 -58.680 11.408 1.00 43.94 106 SER A CA 1
ATOM 760 C C . SER A 1 106 ? -10.840 -57.514 11.544 1.00 43.94 106 SER A C 1
ATOM 762 O O . SER A 1 106 ? -11.602 -57.528 12.506 1.00 43.94 106 SER A O 1
ATOM 764 N N . SER A 1 107 ? -10.884 -56.610 10.550 1.00 48.06 107 SER A N 1
ATOM 765 C CA . SER A 1 107 ? -12.063 -55.860 10.017 1.00 48.06 107 SER A CA 1
ATOM 766 C C . SER A 1 107 ? -11.547 -54.674 9.171 1.00 48.06 107 SER A C 1
ATOM 768 O O . SER A 1 107 ? -10.808 -53.848 9.700 1.00 48.06 107 SER A O 1
ATOM 770 N N . GLU A 1 108 ? -11.628 -54.679 7.834 1.00 42.81 108 GLU A N 1
ATOM 771 C CA . GLU A 1 108 ? -12.754 -54.223 6.975 1.00 42.81 108 GLU A CA 1
ATOM 772 C C . GLU A 1 108 ? -13.182 -52.758 7.206 1.00 42.81 108 GLU A C 1
ATOM 774 O O . GLU A 1 108 ? -13.671 -52.429 8.279 1.00 42.81 108 GLU A O 1
ATOM 779 N N . GLY A 1 109 ? -12.898 -51.871 6.237 1.00 36.47 109 GLY A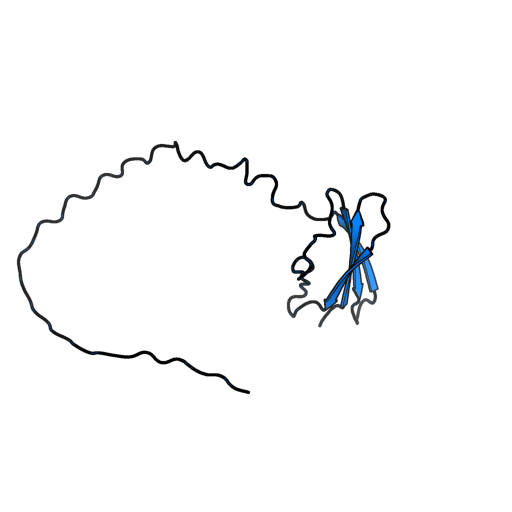 N 1
ATOM 780 C CA . GLY A 1 109 ? -13.913 -51.080 5.498 1.00 36.47 109 GLY A CA 1
ATOM 781 C C . GLY A 1 109 ? -13.974 -49.632 6.027 1.00 36.47 109 GLY A C 1
ATOM 782 O O . GLY A 1 109 ? -13.633 -49.419 7.181 1.00 36.47 109 GLY A O 1
ATOM 783 N N . GLU A 1 110 ? -14.301 -48.550 5.320 1.00 46.62 110 GLU A N 1
ATOM 784 C CA . GLU A 1 110 ? -14.716 -48.222 3.950 1.00 46.62 110 GLU A CA 1
ATOM 785 C C . GLU A 1 110 ? -14.410 -46.717 3.734 1.00 46.62 110 GLU A C 1
ATOM 787 O O . GLU A 1 110 ? -14.168 -45.976 4.692 1.00 46.62 110 GLU A O 1
ATOM 792 N N . GLU A 1 111 ? -14.389 -46.281 2.470 1.00 50.50 111 GLU A N 1
ATOM 793 C CA . GLU A 1 111 ? -14.461 -44.873 2.061 1.00 50.50 111 GLU A CA 1
ATOM 794 C C . GLU A 1 111 ? -15.735 -44.202 2.587 1.00 50.50 111 GLU A C 1
ATOM 796 O O . GLU A 1 111 ? -16.785 -44.830 2.587 1.00 50.50 111 GLU A O 1
ATOM 801 N N . GLU A 1 112 ? -15.691 -42.895 2.855 1.00 48.38 112 GLU A N 1
ATOM 802 C CA . GLU A 1 112 ? -16.834 -42.041 2.523 1.00 48.38 112 GLU A CA 1
ATOM 803 C C . GLU A 1 112 ? -16.415 -40.576 2.356 1.00 48.38 112 GLU A C 1
ATOM 805 O O . GLU A 1 112 ? -15.752 -39.976 3.206 1.00 48.38 112 GLU A O 1
ATOM 810 N N . GLY A 1 113 ? -16.793 -40.018 1.206 1.00 46.38 113 GLY A N 1
ATOM 811 C CA . GLY A 1 113 ? -16.742 -38.596 0.917 1.00 46.38 113 GLY A CA 1
ATOM 812 C C . GLY A 1 113 ? -17.994 -37.878 1.420 1.00 46.38 113 GLY A C 1
ATOM 813 O O . GLY A 1 113 ? -19.077 -38.444 1.500 1.00 46.38 113 GLY A O 1
ATOM 814 N N . TYR A 1 114 ? -17.834 -36.593 1.697 1.00 51.53 114 TYR A N 1
ATOM 815 C CA . TYR A 1 114 ? -18.895 -35.606 1.899 1.00 51.53 114 TYR A CA 1
ATOM 816 C C . TYR A 1 114 ? -18.407 -34.356 1.152 1.00 51.53 114 TYR A C 1
ATOM 818 O O . TYR A 1 114 ? -17.245 -33.988 1.290 1.00 51.53 114 TYR A O 1
ATOM 826 N N . GLY A 1 115 ? -19.158 -33.672 0.301 1.00 48.25 115 GLY A N 1
ATOM 827 C CA . GLY A 1 115 ? -20.601 -33.549 0.181 1.00 48.25 115 GLY A CA 1
ATOM 828 C C . GLY A 1 115 ? -20.843 -32.071 -0.125 1.00 48.25 115 GLY A C 1
ATOM 829 O O . GLY A 1 115 ? -20.496 -31.214 0.681 1.00 48.25 115 GLY A O 1
ATOM 830 N N . ASP A 1 116 ? -21.318 -31.804 -1.335 1.00 52.62 116 ASP A N 1
ATOM 831 C CA . ASP A 1 116 ? -21.698 -30.499 -1.880 1.00 52.62 116 ASP A CA 1
ATOM 832 C C . ASP A 1 116 ? -22.909 -29.948 -1.100 1.00 52.62 116 ASP A C 1
ATOM 834 O O . ASP A 1 116 ? -23.922 -30.641 -0.991 1.00 52.62 116 ASP A O 1
ATOM 838 N N . GLU A 1 117 ? -22.845 -28.715 -0.588 1.00 63.56 117 GLU A N 1
ATOM 839 C CA . GLU A 1 117 ? -24.032 -27.980 -0.127 1.00 63.56 117 GLU A CA 1
ATOM 840 C C . GLU A 1 117 ? -24.038 -26.551 -0.700 1.00 63.56 117 GLU A C 1
ATOM 842 O O . GLU A 1 117 ? -23.231 -25.707 -0.316 1.00 63.56 117 GLU A O 1
ATOM 847 N N . PHE A 1 118 ? -24.943 -26.389 -1.676 1.00 54.00 118 PHE A N 1
ATOM 848 C CA . PHE A 1 118 ? -25.753 -25.239 -2.124 1.00 54.00 118 PHE A CA 1
ATOM 849 C C . PHE A 1 118 ? -25.324 -23.794 -1.817 1.00 54.00 118 PHE A C 1
ATOM 851 O O . PHE A 1 118 ? -25.313 -23.385 -0.635 1.00 54.00 118 PHE A O 1
#

Secondary structure (DSSP, 8-state):
---EEEEEEE-TTSPPEEEEEEE--TTS----S----SS----TT-EEEEEEEETTTEEEEEEEEPPP-S-SSTTT------S----PPPP---------------------------